Protein 3BRL (pdb70)

InterPro domains:
  IPR001372 Dynein light chain, type 1/2 [PF01221] (5-88)
  IPR001372 Dynein light chain, type 1/2 [PTHR11886] (5-88)
  IPR001372 Dynein light chain, type 1/2 [SM01375] (1-88)
  IPR019763 Dynein light chain, type 1/2, conserved site [PS01239] (55-69)
  IPR037177 Dynein light chain superfamily [G3DSA:3.30.740.10] (1-89)
  IPR037177 Dynein light chain superfamily [SSF54648] (2-89)

Secondary structure (DSSP, 8-state):
--PPEEEEEEEE-HHHHHHHHHHHHHHHHH--SHHHHHHHHHHHHHHHH-S-EEEEEESS-EEEEEEETTEEEEEEETTEEEEEEE--/-EEEEEEE--

B-factor: mean 37.24, std 15.01, range [12.43, 100.39]

GO terms:
  GO:0051959 dynein light intermediate chain binding (F, IDA)
  GO:0005198 structural molecule activity (F, IDA)
  GO:0005634 nucleus (C, IDA)
  GO:0005814 centriole (C, IDA)
  GO:0005829 cytosol (C, IDA)
  GO:0042803 protein homodimerization activity (F, IDA)
  GO:0005868 cytoplasmic dynein complex (C, IDA)
  GO:0030286 dynein complex (C, IDA)
  GO:0034454 microtubule anchoring at centrosome (P, IMP)
  GO:1904801 positive regulation of neuron remodeling (P, IMP)
  GO:0141006 transposable element silencing by piRNA-mediated heterochromatin formation (P, IMP)
  GO:0051017 actin filament bundle assembly (P, IMP)
  GO:0007283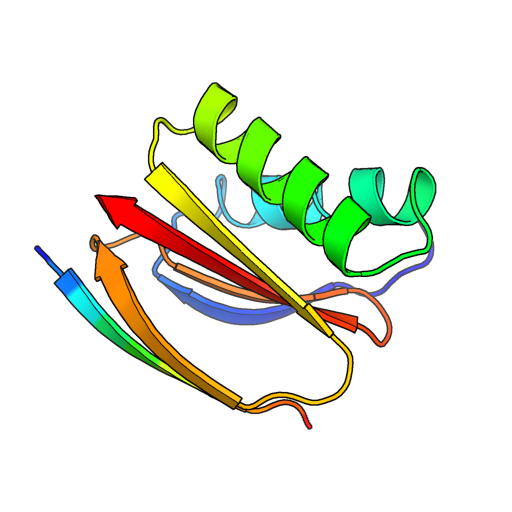 spermatogenesis (P, IMP)
  GO:0007290 spermatid nucleus elongation (P, IMP)
  GO:0007291 sperm individualization (P, IMP)
  GO:0000132 establishment of mitotic spindle orientation (P, IMP)
  GO:0007476 imaginal disc-derived wing morphogenesis (P, IMP)
  GO:0008407 chaeta morphogenesis (P, IMP)
  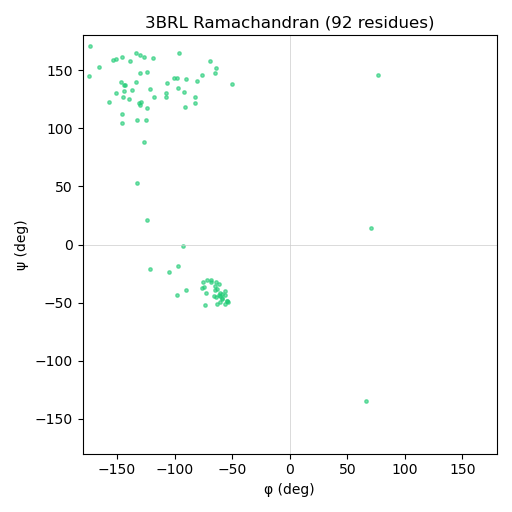GO:0045505 dynein intermediate chain binding (F, IPI)
  GO:0090571 RNA polymerase II transcription repressor complex (C, IPI)

Sequence (98 aa):
SDRKAVIKNADMSEEMMQQDAVDCCATQALEKYNIEKDIAAYIKKEFDKKYNPTWHCIVGRNFGSYVTHETRHFIYFYLGQVAILLFKEGATSAKATQTD

Organism: Drosophila melanogaster (NCBI:txid7227)

Solvent-accessible surface area: 5431 Å² total; per-residue (Å²): 124,124,62,152,47,50,71,98,54,36,31,5,30,136,131,20,20,102,42,0,18,65,5,0,23,85,0,31,116,138,69,138,101,72,156,50,4,12,36,46,0,58,121,37,0,30,152,122,54,98,82,41,0,64,16,75,12,6,142,128,34,44,26,165,26,61,0,44,66,122,45,0,0,10,0,23,4,31,137,10,0,0,0,0,19,21,61,76,121,71,42,51,39,67,8,116,8,140

Structure (mmCIF, N/CA/C/O backbone):
data_3BRL
#
_entry.id   3BRL
#
_cell.length_a   44.194
_cell.length_b   44.194
_cell.length_c   203.218
_cell.angle_alpha   90.000
_cell.angle_beta   90.000
_cell.angle_gamma   120.000
#
_symmetry.space_group_name_H-M   'P 61 2 2'
#
loop_
_entity.id
_entity.type
_entity.pdbx_description
1 polymer 'Dynein light chain 1, cytoplasmic'
2 polymer 'Protein swallow 10-resiude peptide'
3 water water
#
loop_
_atom_site.group_PDB
_atom_site.id
_atom_site.type_symbol
_atom_site.label_atom_id
_atom_site.label_alt_id
_atom_site.label_comp_id
_atom_site.label_asym_id
_atom_site.label_entity_id
_atom_site.label_seq_id
_atom_site.pdbx_PDB_ins_code
_atom_site.Cartn_x
_atom_site.Cartn_y
_atom_site.Cartn_z
_atom_site.occupancy
_atom_site.B_iso_or_equiv
_atom_site.auth_seq_id
_atom_site.auth_comp_id
_atom_site.auth_asym_id
_atom_site.auth_atom_id
_atom_site.pdbx_PDB_model_num
ATOM 1 N N . SER A 1 2 ? 7.903 -12.776 4.709 1.00 92.44 2 SER A N 1
ATOM 2 C CA . SER A 1 2 ? 7.121 -11.785 5.507 1.00 91.70 2 SER A CA 1
ATOM 3 C C . SER A 1 2 ? 5.653 -11.770 5.062 1.00 86.35 2 SER A C 1
ATOM 4 O O . SER A 1 2 ? 4.798 -12.357 5.720 1.00 85.21 2 SER A O 1
ATOM 7 N N . ASP A 1 3 ? 5.374 -11.109 3.941 1.00 78.73 3 ASP A N 1
ATOM 8 C CA . ASP A 1 3 ? 4.019 -11.041 3.389 1.00 74.05 3 ASP A CA 1
ATOM 9 C C . ASP A 1 3 ? 3.956 -11.601 1.969 1.00 66.99 3 ASP A C 1
ATOM 10 O O . ASP A 1 3 ? 2.884 -11.985 1.497 1.00 65.83 3 ASP A O 1
ATOM 15 N N . ARG A 1 4 ? 5.109 -11.642 1.301 1.00 55.51 4 ARG A N 1
ATOM 16 C CA . ARG A 1 4 ? 5.203 -11.993 -0.121 1.00 49.49 4 ARG A CA 1
ATOM 17 C C . ARG A 1 4 ? 5.166 -13.491 -0.422 1.00 45.72 4 ARG A C 1
ATOM 18 O O . ARG A 1 4 ? 5.793 -14.294 0.263 1.00 46.28 4 ARG A O 1
ATOM 26 N N . LYS A 1 5 ? 4.471 -13.846 -1.494 1.00 41.89 5 LYS A N 1
ATOM 27 C CA . LYS A 1 5 ? 4.289 -15.243 -1.863 1.00 37.97 5 LYS A CA 1
ATOM 28 C C . LYS A 1 5 ? 5.398 -15.689 -2.811 1.00 39.03 5 LYS A C 1
ATOM 29 O O . LYS A 1 5 ? 5.568 -15.131 -3.899 1.00 40.83 5 LYS A O 1
ATOM 35 N N . ALA A 1 6 ? 6.174 -16.676 -2.378 1.00 34.29 6 ALA A N 1
ATOM 36 C CA . ALA A 1 6 ? 7.185 -17.277 -3.242 1.00 31.83 6 ALA A CA 1
ATOM 37 C C . ALA A 1 6 ? 6.561 -18.326 -4.145 1.00 40.10 6 ALA A C 1
ATOM 38 O O . ALA A 1 6 ? 5.936 -19.293 -3.671 1.00 32.99 6 ALA A O 1
ATOM 40 N N . VAL A 1 7 ? 6.708 -18.121 -5.446 1.00 37.90 7 VAL A N 1
ATOM 41 C CA . VAL A 1 7 ? 6.267 -19.092 -6.439 1.00 35.83 7 VAL A CA 1
ATOM 42 C C . VAL A 1 7 ? 7.451 -19.430 -7.326 1.00 35.54 7 VAL A C 1
ATOM 43 O O . VAL A 1 7 ? 7.868 -18.621 -8.155 1.00 28.64 7 VAL A O 1
ATOM 47 N N . ILE A 1 8 ? 8.005 -20.629 -7.151 1.00 33.15 8 ILE A N 1
ATOM 48 C CA . ILE A 1 8 ? 9.167 -21.031 -7.949 1.00 36.03 8 ILE A CA 1
ATOM 49 C C . ILE A 1 8 ? 8.701 -21.546 -9.306 1.00 34.82 8 ILE A C 1
ATOM 50 O O . ILE A 1 8 ? 7.827 -22.391 -9.371 1.00 36.14 8 ILE A O 1
ATOM 55 N N . LYS A 1 9 ? 9.242 -20.997 -10.392 1.00 30.45 9 LYS A N 1
ATOM 56 C CA . LYS A 1 9 ? 8.752 -21.342 -11.729 1.00 30.93 9 LYS A CA 1
ATOM 57 C C . LYS A 1 9 ? 9.589 -22.404 -12.419 1.00 32.76 9 LYS A C 1
ATOM 58 O O . LYS A 1 9 ? 9.059 -23.320 -13.038 1.00 32.95 9 LYS A O 1
ATOM 64 N N . ASN A 1 10 ? 10.900 -22.265 -12.326 1.00 29.83 10 ASN A N 1
ATOM 65 C CA . ASN A 1 10 ? 11.811 -23.182 -12.970 1.00 32.66 10 ASN A CA 1
ATOM 66 C C . ASN A 1 10 ? 13.046 -23.184 -12.101 1.00 35.90 10 ASN A C 1
ATOM 67 O O . ASN A 1 10 ? 13.532 -22.141 -11.706 1.00 29.51 10 ASN A O 1
ATOM 72 N N . ALA A 1 11 ? 13.526 -24.360 -11.741 1.00 31.18 11 ALA A N 1
ATOM 73 C CA . ALA A 1 11 ? 14.699 -24.418 -10.892 1.00 29.69 11 ALA A CA 1
ATOM 74 C C . ALA A 1 11 ? 15.560 -25.586 -11.320 1.00 35.67 11 ALA A C 1
ATOM 75 O O . ALA A 1 11 ? 15.041 -26.640 -11.640 1.00 35.34 11 ALA A O 1
ATOM 77 N N . ASP A 1 12 ? 16.866 -25.372 -11.375 1.00 34.50 12 ASP A N 1
ATOM 78 C CA . ASP A 1 12 ? 17.822 -26.462 -11.437 1.00 34.76 12 ASP A CA 1
ATOM 79 C C . ASP A 1 12 ? 18.771 -26.184 -10.284 1.00 38.41 12 ASP A C 1
ATOM 80 O O . ASP A 1 12 ? 19.788 -25.497 -10.450 1.00 35.63 12 ASP A O 1
ATOM 85 N N . MET A 1 13 ? 18.416 -26.701 -9.109 1.00 35.00 13 MET A N 1
ATOM 86 C CA . MET A 1 13 ? 19.020 -26.252 -7.870 1.00 34.58 13 MET A CA 1
ATOM 87 C C . MET A 1 13 ? 18.543 -27.080 -6.684 1.00 35.85 13 MET A C 1
ATOM 88 O O . MET A 1 13 ? 17.387 -27.510 -6.640 1.00 39.51 13 MET A O 1
ATOM 93 N N . SER A 1 14 ? 19.427 -27.304 -5.714 1.00 41.24 14 SER A N 1
ATOM 94 C CA . SER A 1 14 ? 19.058 -28.097 -4.544 1.00 49.04 14 SER A CA 1
ATOM 95 C C . SER A 1 14 ? 17.969 -27.352 -3.791 1.00 47.81 14 SER A C 1
ATOM 96 O O . SER A 1 14 ? 17.902 -26.132 -3.862 1.00 42.18 14 SER A O 1
ATOM 99 N N . GLU A 1 15 ? 17.107 -28.072 -3.082 1.00 49.34 15 GLU A N 1
ATOM 100 C CA . GLU A 1 15 ? 15.984 -27.418 -2.409 1.00 52.70 15 GLU A CA 1
ATOM 101 C C . GLU A 1 15 ? 16.452 -26.531 -1.265 1.00 53.78 15 GLU A C 1
ATOM 102 O O . GLU A 1 15 ? 15.853 -25.477 -1.001 1.00 47.60 15 GLU A O 1
ATOM 108 N N . GLU A 1 16 ? 17.547 -26.938 -0.614 1.00 48.79 16 GLU A N 1
ATOM 109 C CA . GLU A 1 16 ? 18.220 -26.062 0.351 1.00 53.58 16 GLU A CA 1
ATOM 110 C C . GLU A 1 16 ? 18.578 -24.709 -0.278 1.00 52.05 16 GLU A C 1
ATOM 111 O O . GLU A 1 16 ? 18.313 -23.653 0.290 1.00 44.07 16 GLU A O 1
ATOM 117 N N . MET A 1 17 ? 19.187 -24.742 -1.457 1.00 46.67 17 MET A N 1
ATOM 118 C CA A MET A 1 17 ? 19.634 -23.516 -2.102 0.50 40.65 17 MET A CA 1
ATOM 119 C CA B MET A 1 17 ? 19.633 -23.517 -2.108 0.50 40.06 17 MET A CA 1
ATOM 120 C C . MET A 1 17 ? 18.459 -22.698 -2.638 1.00 41.00 17 MET A C 1
ATOM 121 O O . MET A 1 17 ? 18.487 -21.464 -2.614 1.00 38.08 17 MET A O 1
ATOM 130 N N . GLN A 1 18 ? 17.422 -23.381 -3.110 1.00 38.57 18 GLN A N 1
ATOM 131 C CA . GLN A 1 18 ? 16.221 -22.684 -3.537 1.00 42.47 18 GLN A CA 1
ATOM 132 C C . GLN A 1 18 ? 15.629 -21.907 -2.364 1.00 45.31 18 GLN A C 1
ATOM 133 O O . GLN A 1 18 ? 15.180 -20.779 -2.535 1.00 40.30 18 GLN A O 1
ATOM 139 N N . GLN A 1 19 ? 15.616 -22.515 -1.180 1.00 43.19 19 GLN A N 1
ATOM 140 C CA . GLN A 1 19 ? 15.110 -21.8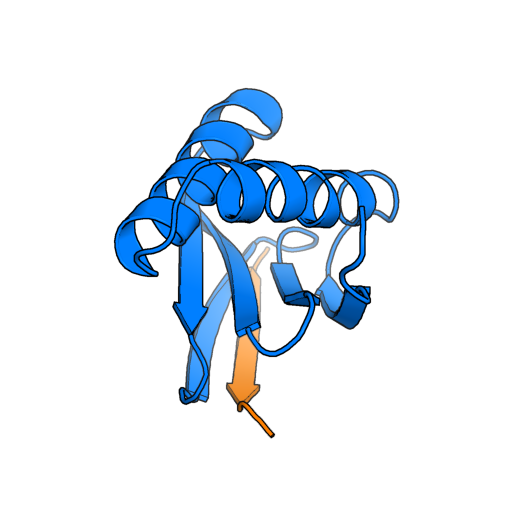24 0.004 1.00 44.08 19 GLN A CA 1
ATOM 141 C C . GLN A 1 19 ? 15.990 -20.627 0.340 1.00 38.25 19 GLN A C 1
ATOM 142 O O . GLN A 1 19 ? 15.487 -19.572 0.740 1.00 43.52 19 GLN A O 1
ATOM 148 N N . ASP A 1 20 ? 17.303 -20.784 0.181 1.00 40.84 20 ASP A N 1
ATOM 149 C CA . ASP A 1 20 ? 18.235 -19.666 0.380 1.00 38.83 20 ASP A CA 1
ATOM 150 C C . ASP A 1 20 ? 17.923 -18.508 -0.563 1.00 36.46 20 ASP A C 1
ATOM 151 O O . ASP A 1 20 ? 17.901 -17.355 -0.151 1.00 36.79 20 ASP A O 1
ATOM 156 N N . ALA A 1 21 ? 17.723 -18.830 -1.837 1.00 32.43 21 ALA A N 1
ATOM 157 C CA . ALA A 1 21 ? 17.374 -17.845 -2.856 1.00 27.23 21 ALA A CA 1
ATOM 158 C C . ALA A 1 21 ? 16.152 -17.027 -2.472 1.00 32.40 21 ALA A C 1
ATOM 159 O O . ALA A 1 21 ? 16.150 -15.789 -2.588 1.00 30.12 21 ALA A O 1
ATOM 161 N N . VAL A 1 22 ? 15.102 -17.723 -2.060 1.00 31.14 22 VAL A N 1
ATOM 162 C CA . VAL A 1 22 ? 13.876 -17.084 -1.611 1.00 30.99 22 VAL A CA 1
ATOM 163 C C . VAL A 1 22 ? 14.151 -16.214 -0.385 1.00 40.54 22 VAL A C 1
ATOM 164 O O . VAL A 1 22 ? 13.675 -15.083 -0.316 1.00 32.69 22 VAL A O 1
ATOM 168 N N . ASP A 1 23 ? 14.935 -16.733 0.561 1.00 39.38 23 ASP A N 1
ATOM 169 C CA . ASP A 1 23 ? 15.339 -15.973 1.756 1.00 41.86 23 ASP A CA 1
ATOM 170 C C . ASP A 1 23 ? 16.090 -14.701 1.425 1.00 34.14 23 ASP A C 1
ATOM 171 O O . ASP A 1 23 ? 15.832 -13.645 2.007 1.00 37.23 23 ASP A O 1
ATOM 176 N N . CYS A 1 24 ? 17.047 -14.821 0.516 1.00 37.02 24 CYS A N 1
ATOM 177 C CA A CYS A 1 24 ? 17.856 -13.696 0.071 0.70 37.09 24 CYS A CA 1
ATOM 178 C CA B CYS A 1 24 ? 17.850 -13.673 0.104 0.30 34.03 24 CYS A CA 1
ATOM 179 C C . CYS A 1 24 ? 16.983 -12.619 -0.573 1.00 34.88 24 CYS A C 1
ATOM 180 O O . CYS A 1 24 ? 17.092 -11.426 -0.259 1.00 34.89 24 CYS A O 1
ATOM 185 N N . ALA A 1 25 ? 16.122 -13.051 -1.493 1.00 29.12 25 ALA A N 1
ATOM 186 C CA . A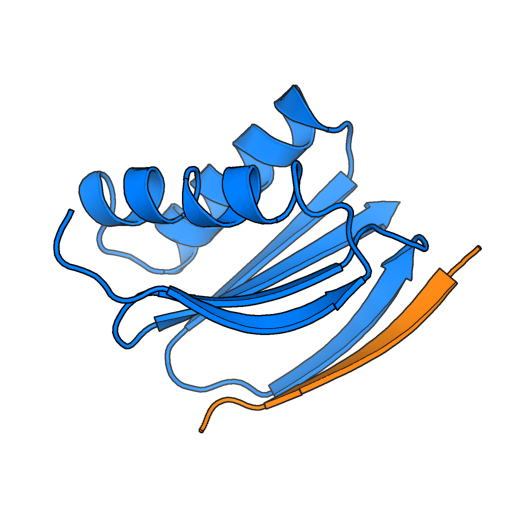LA A 1 25 ? 15.229 -12.121 -2.184 1.00 30.29 25 ALA A CA 1
ATOM 187 C C . ALA A 1 25 ? 14.234 -11.467 -1.227 1.00 32.69 25 ALA A C 1
ATOM 188 O O . ALA A 1 25 ? 13.826 -10.326 -1.434 1.00 30.35 25 ALA A O 1
ATOM 190 N N . THR A 1 26 ? 13.823 -12.189 -0.189 1.00 36.77 26 THR A N 1
ATOM 191 C CA . THR A 1 26 ? 12.957 -11.584 0.824 1.00 39.07 26 THR A CA 1
ATOM 192 C C . THR A 1 26 ? 13.704 -10.485 1.579 1.00 42.24 26 THR A C 1
ATOM 193 O O . THR A 1 26 ? 13.166 -9.398 1.805 1.00 41.26 26 THR A O 1
ATOM 197 N N . GLN A 1 27 ? 14.949 -10.764 1.955 1.00 36.66 27 GLN A N 1
ATOM 198 C CA . GLN A 1 27 ? 15.772 -9.765 2.629 1.00 39.28 27 GLN A CA 1
ATOM 199 C C . GLN A 1 27 ? 16.027 -8.581 1.717 1.00 34.84 27 GLN A C 1
ATOM 200 O O . GLN A 1 27 ? 16.048 -7.439 2.168 1.00 35.32 27 GLN A O 1
ATOM 206 N N . ALA A 1 28 ? 16.240 -8.855 0.433 1.00 34.00 28 ALA A N 1
ATOM 207 C CA . ALA A 1 28 ? 16.503 -7.796 -0.532 1.00 28.86 28 ALA A CA 1
ATOM 208 C C . ALA A 1 28 ? 15.293 -6.884 -0.666 1.00 30.17 28 ALA A C 1
ATOM 209 O O . ALA A 1 28 ? 15.429 -5.670 -0.662 1.00 32.62 28 ALA A O 1
ATOM 211 N N . LEU A 1 29 ? 14.110 -7.478 -0.770 1.00 27.95 29 LEU A N 1
ATOM 212 C CA . LEU A 1 29 ? 12.885 -6.708 -0.936 1.00 34.56 29 LEU A CA 1
ATOM 213 C C . LEU A 1 29 ? 12.539 -5.919 0.317 1.00 41.03 29 LEU A C 1
ATOM 214 O O . LEU A 1 29 ? 11.946 -4.839 0.230 1.00 42.40 29 LEU A O 1
ATOM 219 N N . GLU A 1 30 ? 12.912 -6.448 1.479 1.00 42.44 30 GLU A N 1
ATOM 220 C CA . GLU A 1 30 ? 12.708 -5.719 2.721 1.00 42.80 30 GLU A CA 1
ATOM 221 C C . GLU A 1 30 ? 13.669 -4.545 2.838 1.00 40.67 30 GLU A C 1
ATOM 222 O O . GLU A 1 30 ? 13.332 -3.532 3.444 1.00 39.86 30 GLU A O 1
ATOM 228 N N . LYS A 1 31 ? 14.854 -4.673 2.250 1.00 35.78 31 LYS A N 1
ATOM 229 C CA . LYS A 1 31 ? 15.860 -3.618 2.344 1.00 39.13 31 LYS A CA 1
ATOM 230 C C . LYS A 1 31 ? 15.777 -2.566 1.221 1.00 31.89 31 LYS A C 1
ATOM 231 O O . LYS A 1 31 ? 15.974 -1.365 1.469 1.00 29.46 31 LYS A O 1
ATOM 237 N N . TYR A 1 32 ? 15.492 -3.022 0.002 1.00 31.40 32 TYR A N 1
ATOM 238 C CA . TYR A 1 32 ? 15.586 -2.201 -1.200 1.00 32.18 32 TYR A CA 1
ATOM 239 C C . TYR A 1 32 ? 14.279 -2.160 -1.983 1.00 35.93 32 TYR A C 1
ATOM 240 O O . TYR A 1 32 ? 13.538 -3.152 -2.026 1.00 30.91 32 TYR A O 1
ATOM 249 N N . ASN A 1 33 ? 14.040 -1.022 -2.640 1.00 27.28 33 ASN A N 1
ATOM 250 C CA . ASN A 1 33 ? 12.893 -0.835 -3.524 1.00 32.42 33 ASN A CA 1
ATOM 251 C C . ASN A 1 33 ? 13.219 -0.859 -5.008 1.00 29.88 33 ASN A C 1
ATOM 252 O O . ASN A 1 33 ? 12.343 -1.109 -5.834 1.00 39.76 33 ASN A O 1
ATOM 257 N N . ILE A 1 34 ? 14.464 -0.566 -5.354 1.00 20.56 34 ILE A N 1
ATOM 258 C CA . ILE A 1 34 ? 14.857 -0.464 -6.756 1.00 17.99 34 ILE A CA 1
ATOM 259 C C . ILE A 1 34 ? 15.360 -1.817 -7.257 1.00 26.79 34 ILE A C 1
ATOM 260 O O . ILE A 1 34 ? 16.197 -2.448 -6.619 1.00 21.35 34 ILE A O 1
ATOM 265 N N . GLU A 1 35 ? 14.864 -2.247 -8.410 1.00 22.51 35 GLU A N 1
ATOM 266 C CA . GLU A 1 35 ? 15.171 -3.599 -8.908 1.00 24.19 35 GLU A CA 1
ATOM 267 C C . GLU A 1 35 ? 16.678 -3.881 -9.032 1.00 19.49 35 GLU A C 1
ATOM 268 O O . GLU A 1 35 ? 17.130 -4.933 -8.621 1.00 20.64 35 GLU A O 1
ATOM 274 N N . LYS A 1 36 ? 17.466 -2.941 -9.555 1.00 16.77 36 LYS A N 1
ATOM 275 C CA . LYS A 1 36 ? 18.917 -3.207 -9.651 1.00 18.99 36 LYS A CA 1
ATOM 276 C C . LYS A 1 36 ? 19.574 -3.423 -8.280 1.00 18.52 36 LYS A C 1
ATOM 277 O O . LYS A 1 36 ? 20.506 -4.210 -8.156 1.00 20.78 36 LYS A O 1
ATOM 283 N N . ASP A 1 37 ? 19.081 -2.729 -7.253 1.00 22.88 37 ASP A N 1
ATOM 284 C CA . ASP A 1 37 ? 19.628 -2.873 -5.906 1.00 24.49 37 ASP A CA 1
ATOM 285 C C . ASP A 1 37 ? 19.226 -4.200 -5.302 1.00 22.47 37 ASP A C 1
ATOM 286 O O . ASP A 1 37 ? 20.031 -4.879 -4.640 1.00 22.05 37 ASP A O 1
ATOM 291 N N . ILE A 1 38 ? 17.966 -4.563 -5.512 1.00 23.08 38 ILE A N 1
ATOM 292 C CA . ILE A 1 38 ? 17.485 -5.893 -5.122 1.00 16.92 38 ILE A CA 1
ATOM 293 C C . ILE A 1 38 ? 18.334 -6.999 -5.777 1.00 22.19 38 ILE A C 1
ATOM 294 O O . ILE A 1 38 ? 18.821 -7.895 -5.085 1.00 20.21 38 ILE A O 1
ATOM 299 N N . ALA A 1 39 ? 18.520 -6.921 -7.094 1.00 21.65 39 ALA A N 1
ATOM 300 C CA . ALA A 1 39 ? 19.344 -7.894 -7.831 1.00 18.16 39 ALA A CA 1
ATOM 301 C C . ALA A 1 39 ? 20.790 -7.942 -7.313 1.00 23.14 39 ALA A C 1
ATOM 302 O O . ALA A 1 39 ? 21.363 -9.011 -7.160 1.00 20.18 39 ALA A O 1
ATOM 304 N N . ALA A 1 40 ? 21.371 -6.782 -7.041 1.00 19.73 40 ALA A N 1
ATOM 305 C CA . ALA A 1 40 ? 22.738 -6.699 -6.504 1.00 15.68 40 ALA A CA 1
ATOM 306 C C . ALA A 1 40 ? 22.877 -7.396 -5.156 1.00 21.06 40 ALA A C 1
ATOM 307 O O . ALA A 1 40 ? 23.862 -8.098 -4.902 1.00 25.64 40 ALA A O 1
ATOM 309 N N . TYR A 1 41 ? 21.909 -7.179 -4.270 1.00 19.59 41 TYR A N 1
ATOM 310 C CA . TYR A 1 41 ? 21.953 -7.766 -2.937 1.00 23.37 41 TYR A CA 1
ATOM 311 C C . TYR A 1 41 ? 21.973 -9.289 -3.087 1.00 22.88 41 TYR A C 1
ATOM 312 O O . TYR A 1 41 ? 22.810 -10.000 -2.489 1.00 26.39 41 TYR A O 1
ATOM 321 N N . ILE A 1 42 ? 21.039 -9.779 -3.894 1.00 23.19 42 ILE A N 1
ATOM 322 C CA . ILE A 1 42 ? 20.880 -11.212 -4.093 1.00 22.33 42 ILE A CA 1
ATOM 323 C C . ILE A 1 42 ? 22.148 -11.774 -4.728 1.00 26.13 42 ILE A C 1
ATOM 324 O O . ILE A 1 42 ? 22.708 -12.748 -4.229 1.00 30.15 42 ILE A O 1
ATOM 329 N N . LYS A 1 43 ? 22.603 -11.159 -5.820 1.00 22.21 43 LYS A N 1
ATOM 330 C CA . LYS A 1 43 ? 23.823 -11.620 -6.487 1.00 22.46 43 LYS A CA 1
ATOM 331 C C . LYS A 1 43 ? 25.017 -11.684 -5.529 1.00 25.67 43 LYS A C 1
ATOM 332 O O . LYS A 1 43 ? 25.748 -12.675 -5.495 1.00 29.82 43 LYS A O 1
ATOM 338 N N . LYS A 1 44 ? 25.233 -10.618 -4.773 1.00 26.85 44 LYS A N 1
ATOM 339 C CA . LYS A 1 44 ? 26.407 -10.539 -3.911 1.00 27.39 44 LYS A CA 1
ATOM 340 C C . LYS A 1 44 ? 26.388 -11.588 -2.813 1.00 31.63 44 LYS A C 1
ATOM 341 O O . LYS A 1 44 ? 27.428 -12.112 -2.447 1.00 33.94 44 LYS A O 1
ATOM 347 N N . GLU A 1 45 ? 25.202 -11.884 -2.289 1.00 34.96 45 GLU A N 1
ATOM 348 C CA . GLU A 1 45 ? 25.073 -12.818 -1.173 1.00 36.23 45 GLU A CA 1
ATOM 349 C C . GLU A 1 45 ? 25.241 -14.262 -1.649 1.00 32.35 45 GLU A C 1
ATOM 350 O O . GLU A 1 45 ? 25.760 -15.109 -0.917 1.00 36.99 45 GLU A O 1
ATOM 356 N N . PHE A 1 46 ? 24.814 -14.541 -2.879 1.00 30.74 46 PHE A N 1
ATOM 357 C CA . PHE A 1 46 ? 25.042 -15.872 -3.461 1.00 29.42 46 PHE A CA 1
ATOM 358 C C . PHE A 1 46 ? 26.495 -16.068 -3.884 1.00 29.13 46 PHE A C 1
ATOM 359 O O . PHE A 1 46 ? 27.051 -17.155 -3.730 1.00 30.96 46 PHE A O 1
ATOM 367 N N . ASP A 1 47 ? 27.122 -15.007 -4.391 1.00 29.64 47 ASP A N 1
ATOM 368 C CA . ASP A 1 47 ? 28.558 -15.043 -4.635 1.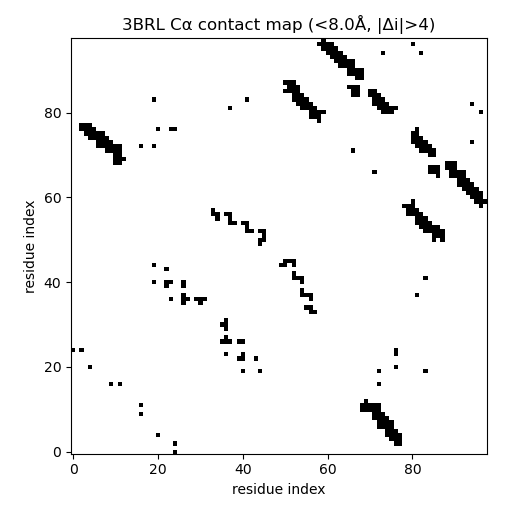00 30.75 47 ASP A CA 1
ATOM 369 C C . ASP A 1 47 ? 29.323 -15.397 -3.348 1.00 40.20 47 ASP A C 1
ATOM 370 O O . ASP A 1 47 ? 30.298 -16.150 -3.390 1.00 45.39 47 ASP A O 1
ATOM 375 N N . LYS A 1 48 ? 28.877 -14.851 -2.214 1.00 40.32 48 LYS A N 1
ATOM 376 C CA . LYS A 1 48 ? 29.511 -15.119 -0.922 1.00 45.03 48 LYS A CA 1
ATOM 377 C C . LYS A 1 48 ? 29.183 -16.515 -0.420 1.00 42.24 48 LYS A C 1
ATOM 378 O O . LYS A 1 48 ? 30.080 -17.273 -0.058 1.00 47.33 48 LYS A O 1
ATOM 384 N N . LYS A 1 49 ? 27.889 -16.833 -0.384 1.00 42.75 49 LYS A N 1
ATOM 385 C CA . LYS A 1 49 ? 27.404 -18.070 0.233 1.00 46.96 49 LYS A CA 1
ATOM 386 C C . LYS A 1 49 ? 27.639 -19.295 -0.633 1.00 50.43 49 LYS A C 1
ATOM 3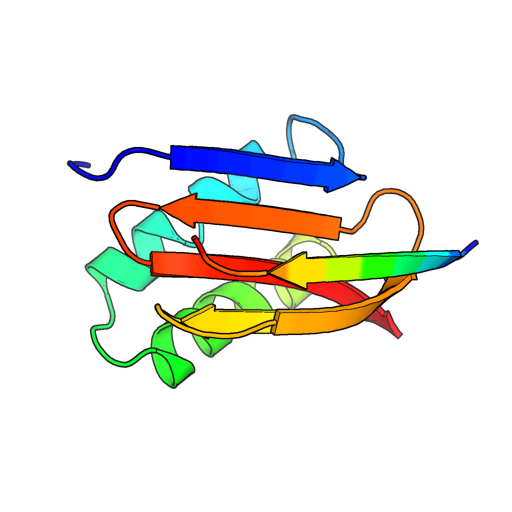87 O O . LYS A 1 49 ? 27.951 -20.376 -0.128 1.00 48.73 49 LYS A O 1
ATOM 393 N N . TYR A 1 50 ? 27.492 -19.126 -1.940 1.00 44.57 50 TYR A N 1
ATOM 394 C CA . TYR A 1 50 ? 27.514 -20.262 -2.844 1.00 45.83 50 TYR A CA 1
ATOM 395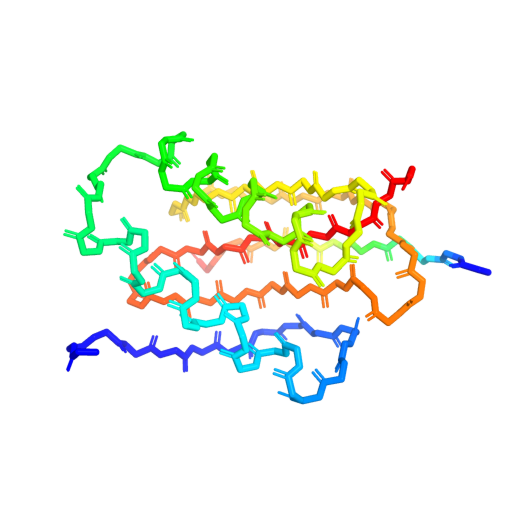 C C . TYR A 1 50 ? 28.558 -20.142 -3.945 1.00 43.90 50 TYR A C 1
ATOM 396 O O . TYR A 1 50 ? 28.441 -20.808 -4.969 1.00 44.35 50 TYR A O 1
ATOM 405 N N . ASN A 1 51 ? 29.573 -19.302 -3.727 1.00 36.94 51 ASN A N 1
ATOM 406 C CA . ASN A 1 51 ? 30.694 -19.167 -4.665 1.00 39.69 51 ASN A CA 1
ATOM 407 C C . ASN A 1 51 ? 30.333 -18.354 -5.908 1.00 43.13 51 ASN A C 1
ATOM 408 O O . ASN A 1 51 ? 29.202 -18.432 -6.390 1.00 39.28 51 ASN A O 1
ATOM 413 N N . PRO A 1 52 ? 31.297 -17.587 -6.452 1.00 45.58 52 PRO A N 1
ATOM 414 C CA . PRO A 1 52 ? 31.074 -16.839 -7.697 1.00 42.67 52 PRO A CA 1
ATOM 415 C C . PRO A 1 52 ? 30.968 -17.830 -8.843 1.00 42.36 52 PRO A C 1
ATOM 416 O O . PRO A 1 52 ? 31.478 -18.944 -8.712 1.00 43.61 52 PRO A O 1
ATOM 420 N N . THR A 1 53 ? 30.336 -17.467 -9.958 1.00 43.20 53 THR A N 1
ATOM 421 C CA . THR A 1 53 ? 29.859 -16.122 -10.257 1.00 36.69 53 THR A CA 1
ATOM 422 C C . THR A 1 53 ? 28.363 -16.148 -10.567 1.00 26.74 53 THR A C 1
ATOM 423 O O . THR A 1 53 ? 27.942 -16.777 -11.534 1.00 30.25 53 THR A O 1
ATOM 427 N N . TRP A 1 54 ? 27.567 -15.464 -9.749 1.00 28.18 54 TRP A N 1
ATOM 428 C CA . TRP A 1 54 ? 26.118 -15.424 -9.951 1.00 24.99 54 TRP A CA 1
ATOM 429 C C . TRP A 1 54 ? 25.690 -14.179 -10.707 1.00 28.67 54 TRP A C 1
ATOM 430 O O . TRP A 1 54 ? 26.449 -13.236 -10.831 1.00 20.11 54 TRP A O 1
ATOM 441 N N . HIS A 1 55 ? 24.467 -14.199 -11.216 1.00 23.11 55 HIS A N 1
ATOM 442 C CA . HIS A 1 55 ? 23.925 -13.128 -12.021 1.00 25.62 55 HIS A CA 1
ATOM 443 C C . HIS A 1 55 ? 22.481 -13.087 -11.604 1.00 22.50 55 HIS A C 1
ATOM 444 O O . HIS A 1 55 ? 21.846 -14.136 -11.452 1.00 19.53 55 HIS A O 1
ATOM 451 N N . CYS A 1 56 ? 21.949 -11.890 -11.418 1.00 20.09 56 CYS A N 1
ATOM 452 C CA . CYS A 1 56 ? 20.589 -11.761 -10.943 1.00 17.55 56 CYS A CA 1
ATOM 453 C C . CYS A 1 56 ? 19.851 -10.681 -11.703 1.00 19.50 56 CYS A C 1
ATOM 454 O O . CYS A 1 56 ? 20.360 -9.569 -11.886 1.00 15.64 56 CYS A O 1
ATOM 457 N N . ILE A 1 57 ? 18.647 -11.030 -12.134 1.00 15.55 57 ILE A N 1
ATOM 458 C CA . ILE A 1 57 ? 17.739 -10.105 -12.793 1.00 16.08 57 ILE A CA 1
ATOM 459 C C . ILE A 1 57 ? 16.459 -10.071 -11.961 1.00 16.55 57 ILE A C 1
ATOM 460 O O . ILE A 1 57 ? 15.951 -11.123 -11.545 1.00 18.06 57 ILE A O 1
ATOM 465 N N . VAL A 1 58 ? 15.955 -8.864 -11.707 1.00 17.48 58 VAL A N 1
ATOM 466 C CA . VAL A 1 58 ? 14.767 -8.662 -10.900 1.00 18.46 58 VAL A CA 1
ATOM 467 C C . VAL A 1 58 ? 13.826 -7.724 -11.679 1.00 17.67 58 VAL A C 1
ATOM 468 O O . VAL A 1 58 ? 14.208 -6.610 -12.043 1.00 17.72 58 VAL A O 1
ATOM 472 N N . GLY A 1 59 ? 12.609 -8.163 -11.957 1.00 18.97 59 GLY A N 1
ATOM 473 C CA . GLY A 1 59 ? 11.700 -7.287 -12.694 1.00 14.82 59 GLY A CA 1
ATOM 474 C C . GLY A 1 59 ? 10.294 -7.792 -12.839 1.00 26.58 59 GLY A C 1
ATOM 475 O O . GLY A 1 59 ? 10.000 -8.931 -12.519 1.00 21.18 59 GLY A O 1
ATOM 476 N N . ARG A 1 60 ? 9.425 -6.925 -13.333 1.00 18.00 60 ARG A N 1
ATOM 477 C CA . ARG A 1 60 ? 8.052 -7.296 -13.608 1.00 23.01 60 ARG A CA 1
ATOM 478 C C . ARG A 1 60 ? 7.841 -7.668 -15.069 1.00 22.74 60 ARG A C 1
ATOM 479 O O . ARG A 1 60 ? 6.859 -8.322 -15.413 1.00 22.93 60 ARG A O 1
ATOM 487 N N . ASN A 1 61 ? 8.759 -7.262 -15.941 1.00 16.81 61 ASN A N 1
ATOM 488 C CA . ASN A 1 61 ? 8.594 -7.610 -17.332 1.00 16.50 61 ASN A CA 1
ATOM 489 C C . ASN A 1 61 ? 9.922 -7.853 -18.014 1.00 23.24 61 ASN A C 1
ATOM 490 O O . ASN A 1 61 ? 10.649 -6.917 -18.351 1.00 18.52 61 ASN A O 1
ATOM 495 N N . PHE A 1 62 ? 10.222 -9.123 -18.236 1.00 16.45 62 PHE A N 1
ATOM 496 C CA . PHE A 1 62 ? 11.403 -9.490 -18.989 1.00 17.42 62 PHE A CA 1
ATOM 497 C C . PHE A 1 62 ? 11.331 -10.947 -19.403 1.00 18.45 62 PHE A C 1
ATOM 498 O O . PHE A 1 62 ? 10.687 -11.758 -18.745 1.00 17.85 62 PHE A O 1
ATOM 506 N N . GLY A 1 63 ? 11.993 -11.249 -20.505 1.00 14.84 63 GLY A N 1
ATOM 507 C CA . GLY A 1 63 ? 12.274 -12.622 -20.892 1.00 16.53 63 GLY A CA 1
ATOM 508 C C . GLY A 1 63 ? 13.791 -12.753 -20.927 1.00 24.69 63 GLY A C 1
ATOM 509 O O . GLY A 1 63 ? 14.511 -11.755 -21.014 1.00 17.99 63 GLY A O 1
ATOM 510 N N . SER A 1 64 ? 14.295 -13.974 -20.863 1.00 14.30 64 SER A N 1
ATOM 511 C CA . SER A 1 64 ? 15.747 -14.137 -20.832 1.00 15.18 64 SER A CA 1
ATOM 512 C C . SER A 1 64 ? 16.108 -15.403 -21.569 1.00 19.13 64 SER A C 1
ATOM 513 O O . SER A 1 64 ? 15.254 -16.273 -21.814 1.00 18.99 64 SER A O 1
ATOM 516 N N . TYR A 1 65 ? 17.370 -15.481 -21.954 1.00 19.96 65 TYR A N 1
ATOM 517 C CA . TYR A 1 65 ? 17.941 -16.720 -22.422 1.00 18.71 65 TYR A CA 1
ATOM 518 C C . TYR A 1 65 ? 19.383 -16.725 -21.973 1.00 26.22 65 TYR A C 1
ATOM 519 O O . TYR A 1 65 ? 20.188 -15.896 -22.400 1.00 21.53 65 TYR A O 1
ATOM 528 N N . VAL A 1 66 ? 19.685 -17.626 -21.049 1.00 23.11 66 VAL A N 1
ATOM 529 C CA . VAL A 1 66 ? 20.972 -17.629 -20.391 1.00 26.06 66 VAL A CA 1
ATOM 530 C C . VAL A 1 66 ? 21.512 -19.048 -20.362 1.00 21.28 66 VAL A C 1
ATOM 531 O O . VAL A 1 66 ? 20.784 -20.030 -20.591 1.00 23.10 66 VAL A O 1
ATOM 535 N N . THR A 1 67 ? 22.797 -19.145 -20.079 1.00 33.12 67 THR A N 1
ATOM 536 C CA . THR A 1 67 ? 23.453 -20.413 -19.914 1.00 24.28 67 THR A CA 1
ATOM 537 C C . THR A 1 67 ? 23.975 -20.474 -18.479 1.00 28.57 67 THR A C 1
ATOM 538 O O . THR A 1 67 ? 24.667 -19.562 -18.009 1.00 27.24 67 THR A O 1
ATOM 542 N N . HIS A 1 68 ? 23.617 -21.539 -17.771 1.00 28.86 68 HIS A N 1
ATOM 543 C CA . HIS A 1 68 ? 23.985 -21.673 -16.369 1.00 29.20 68 HIS A CA 1
ATOM 544 C C . HIS A 1 68 ? 24.695 -22.997 -16.108 1.00 27.10 68 HIS A C 1
ATOM 545 O O . HIS A 1 68 ? 24.585 -23.943 -16.891 1.00 32.95 68 HIS A O 1
ATOM 552 N N . GLU A 1 69 ? 25.408 -23.067 -14.990 1.00 33.41 69 GLU A N 1
ATOM 553 C CA . GLU A 1 69 ? 26.017 -24.319 -14.566 1.00 42.45 69 GLU A CA 1
ATOM 554 C C . GLU A 1 69 ? 24.943 -25.222 -13.987 1.00 37.18 69 GLU A C 1
ATOM 555 O O . GLU A 1 69 ? 23.986 -24.752 -13.372 1.00 40.55 69 GLU A O 1
ATOM 561 N N . THR A 1 70 ? 25.099 -26.521 -14.193 1.00 39.06 70 THR A N 1
ATOM 562 C CA . THR A 1 70 ? 24.148 -27.488 -13.680 1.00 37.85 70 THR A CA 1
ATOM 563 C C . THR A 1 70 ? 23.875 -27.262 -12.201 1.00 34.61 70 THR A C 1
ATOM 564 O O . THR A 1 70 ? 24.796 -26.993 -11.423 1.00 46.39 70 THR A O 1
ATOM 568 N N . ARG A 1 71 ? 22.603 -27.367 -11.823 1.00 37.36 71 ARG A N 1
ATOM 569 C CA . ARG A 1 71 ? 22.191 -27.264 -10.418 1.00 41.07 71 ARG A CA 1
ATOM 570 C C . ARG A 1 71 ? 22.321 -25.853 -9.842 1.00 41.00 71 ARG A C 1
ATOM 571 O O . ARG A 1 71 ? 22.257 -25.671 -8.621 1.00 35.36 71 ARG A O 1
ATOM 579 N N . HIS A 1 72 ? 22.502 -24.860 -10.716 1.00 37.00 72 HIS A N 1
ATOM 580 C CA . HIS A 1 72 ? 22.708 -23.474 -10.279 1.00 35.22 72 HIS A CA 1
ATOM 581 C C . HIS A 1 72 ? 21.841 -22.486 -11.047 1.00 33.88 72 HIS A C 1
ATOM 582 O O . HIS A 1 72 ? 22.328 -21.493 -11.580 1.00 29.28 72 HIS A O 1
ATOM 589 N N . PHE A 1 73 ? 20.545 -22.763 -11.070 1.00 30.13 73 PHE A N 1
ATOM 590 C CA . PHE A 1 73 ? 19.588 -21.933 -11.761 1.00 31.79 73 PHE A CA 1
ATOM 591 C C . PHE A 1 73 ? 18.280 -21.887 -10.991 1.00 33.35 73 PHE A C 1
ATOM 592 O O . PHE A 1 73 ? 17.767 -22.911 -10.581 1.00 31.55 73 PHE A O 1
ATOM 600 N N . ILE A 1 74 ? 17.736 -20.694 -10.785 1.00 26.14 74 ILE A N 1
ATOM 601 C CA . ILE A 1 74 ? 16.382 -20.597 -10.267 1.00 22.16 74 ILE A CA 1
ATOM 602 C C . ILE A 1 74 ? 15.708 -19.365 -10.848 1.00 28.37 74 ILE A C 1
ATOM 603 O O . ILE A 1 74 ? 16.334 -18.327 -11.017 1.00 23.44 74 ILE A O 1
ATOM 608 N N . TYR A 1 75 ? 14.440 -19.525 -11.196 1.00 27.21 75 TYR A N 1
ATOM 609 C CA . TYR A 1 75 ? 13.625 -18.450 -11.702 1.00 27.38 75 TYR A CA 1
ATOM 610 C C . TYR A 1 75 ? 12.359 -18.492 -10.878 1.00 31.53 75 TYR A C 1
ATOM 611 O O . TYR A 1 75 ? 11.652 -19.499 -10.856 1.00 26.21 75 TYR A O 1
ATOM 620 N N . PHE A 1 76 ? 12.071 -17.411 -10.179 1.00 24.73 76 PHE A N 1
ATOM 621 C CA . PHE A 1 76 ? 10.936 -17.449 -9.280 1.00 26.35 76 PHE A CA 1
ATOM 622 C C . PHE A 1 76 ? 10.308 -16.085 -9.099 1.00 28.60 76 PHE A C 1
ATOM 623 O O . PHE A 1 76 ? 10.921 -15.054 -9.390 1.00 23.57 76 PHE A O 1
ATOM 631 N N . TYR A 1 77 ? 9.059 -16.100 -8.658 1.00 26.72 77 TYR A N 1
ATOM 632 C CA . TYR A 1 77 ? 8.385 -14.898 -8.241 1.00 23.58 77 TYR A CA 1
ATOM 633 C C . TYR A 1 77 ? 8.447 -14.758 -6.745 1.00 31.92 77 TYR A C 1
ATOM 634 O O . TYR A 1 77 ? 8.393 -15.748 -6.012 1.00 28.70 77 TYR A O 1
ATOM 643 N N . LEU A 1 78 ? 8.583 -13.519 -6.282 1.00 22.85 78 LEU A N 1
ATOM 644 C CA . LEU A 1 78 ? 8.388 -13.253 -4.883 1.00 27.43 78 LEU A CA 1
ATOM 645 C C . LEU A 1 78 ? 7.489 -12.044 -4.858 1.00 34.95 78 LEU A C 1
ATOM 646 O O . LEU A 1 78 ? 7.922 -10.956 -5.201 1.00 33.05 78 LEU A O 1
ATOM 651 N N . GLY A 1 79 ? 6.224 -12.244 -4.498 1.00 34.67 79 GLY A N 1
ATOM 652 C CA . GLY A 1 79 ? 5.229 -11.197 -4.692 1.00 41.58 79 GLY A CA 1
ATOM 653 C C . GLY A 1 79 ? 5.045 -10.983 -6.184 1.00 43.56 79 GLY A C 1
ATOM 654 O O . GLY A 1 79 ? 4.963 -11.944 -6.946 1.00 38.36 79 GLY A O 1
ATOM 655 N N . GLN A 1 80 ? 5.017 -9.725 -6.616 1.00 47.02 80 GLN A N 1
ATOM 656 C CA . GLN A 1 80 ? 4.758 -9.426 -8.025 1.00 48.67 80 GLN A CA 1
ATOM 657 C C . GLN A 1 80 ? 6.038 -9.305 -8.854 1.00 39.12 80 GLN A C 1
ATOM 658 O O . GLN A 1 80 ? 5.985 -9.107 -10.068 1.00 37.37 80 GLN A O 1
ATOM 664 N N . VAL A 1 81 ? 7.186 -9.451 -8.199 1.00 25.37 81 VAL A N 1
ATOM 665 C CA . VAL A 1 81 ? 8.458 -9.373 -8.897 1.00 28.78 81 VAL A CA 1
ATOM 666 C C . VAL A 1 81 ? 9.007 -10.751 -9.259 1.00 18.62 81 VAL A C 1
ATOM 667 O O . VAL A 1 81 ? 9.019 -11.669 -8.434 1.00 27.03 81 VAL A O 1
ATOM 671 N N . ALA A 1 82 ? 9.475 -10.875 -10.495 1.00 19.24 82 ALA A N 1
ATOM 672 C CA . ALA A 1 82 ? 10.210 -12.059 -10.916 1.00 22.29 82 ALA A CA 1
ATOM 673 C C . ALA A 1 82 ? 11.713 -11.905 -10.688 1.00 26.47 82 ALA A C 1
ATOM 674 O O . ALA A 1 82 ? 12.290 -10.820 -10.836 1.00 20.00 82 ALA A O 1
ATOM 676 N N . ILE A 1 83 ? 12.330 -13.005 -10.289 1.00 18.16 83 ILE A N 1
ATOM 677 C CA . ILE A 1 83 ? 13.743 -13.054 -9.996 1.00 19.23 83 ILE A CA 1
ATOM 678 C C . ILE A 1 83 ? 14.375 -14.212 -10.750 1.00 20.24 83 ILE A C 1
ATOM 679 O O . ILE A 1 83 ? 13.954 -15.372 -10.624 1.00 18.35 83 ILE A O 1
ATOM 684 N N . LEU A 1 84 ? 15.368 -13.887 -11.561 1.00 16.96 84 LEU A N 1
ATOM 685 C CA . LEU A 1 84 ? 16.189 -14.882 -12.229 1.00 21.44 84 LEU A CA 1
ATOM 686 C C . LEU A 1 84 ? 17.538 -14.862 -11.539 1.00 24.59 84 LEU A C 1
ATOM 687 O O . LEU A 1 84 ? 18.133 -13.819 -11.400 1.00 19.00 84 LEU A O 1
ATOM 692 N N . LEU A 1 85 ? 18.020 -16.011 -11.085 1.00 18.86 85 LEU A N 1
ATOM 693 C CA . LEU A 1 85 ? 19.291 -16.026 -10.400 1.00 19.51 85 LEU A CA 1
ATOM 694 C C . LEU A 1 85 ? 20.033 -17.248 -10.872 1.00 28.07 85 LEU A C 1
ATOM 695 O O . LEU A 1 85 ? 19.506 -18.331 -10.791 1.00 22.05 85 LEU A O 1
ATOM 700 N N . PHE A 1 86 ? 21.246 -17.086 -11.380 1.00 19.52 86 PHE A N 1
ATOM 701 C CA . PHE A 1 86 ? 21.942 -18.244 -11.926 1.00 25.81 86 PHE A CA 1
ATOM 702 C C . PHE A 1 86 ? 23.448 -18.072 -11.863 1.00 30.05 86 PHE A C 1
ATOM 703 O O . PHE A 1 86 ? 23.949 -16.957 -11.757 1.00 24.29 86 PHE A O 1
ATOM 711 N N . LYS A 1 87 ? 24.162 -19.195 -11.907 1.00 27.15 87 LYS A N 1
ATOM 712 C CA . LYS A 1 87 ? 25.609 -19.185 -11.832 1.00 27.60 87 LYS A CA 1
ATOM 713 C C . LYS A 1 87 ? 26.186 -19.512 -13.205 1.00 24.43 87 LYS A C 1
ATOM 714 O O . LYS A 1 87 ? 25.781 -20.479 -13.848 1.00 33.99 87 LYS A O 1
ATOM 720 N N . GLU A 1 88 ? 27.126 -18.681 -13.647 1.00 35.08 88 GLU A N 1
ATOM 721 C CA . GLU A 1 88 ? 27.892 -18.947 -14.849 1.00 38.29 88 GLU A CA 1
ATOM 722 C C . GLU A 1 88 ? 29.197 -18.174 -14.778 1.00 47.26 88 GLU A C 1
ATOM 723 O O . GLU A 1 88 ? 29.201 -16.945 -14.649 1.00 34.55 88 GLU A O 1
ATOM 729 N N . GLY A 1 89 ? 30.304 -18.906 -14.866 1.00 44.62 89 GLY A N 1
ATOM 730 C CA . GLY A 1 89 ? 31.622 -18.338 -14.601 1.00 51.89 89 GLY A CA 1
ATOM 731 C C . GLY A 1 89 ? 32.016 -18.607 -13.158 1.00 58.35 89 GLY A C 1
ATOM 732 O O . GLY A 1 89 ? 31.194 -19.061 -12.347 1.00 47.70 89 GLY A O 1
ATOM 734 N N . ALA B 2 1 ? 28.055 -29.831 -18.353 1.00 66.62 287 ALA C N 1
ATOM 735 C CA . ALA B 2 1 ? 28.320 -28.978 -17.157 1.00 65.94 287 ALA C CA 1
ATOM 736 C C . ALA B 2 1 ? 27.370 -27.790 -17.111 1.00 57.68 287 ALA C C 1
ATOM 737 O O . ALA B 2 1 ? 27.154 -27.206 -16.049 1.00 48.56 287 ALA C O 1
ATOM 739 N N . THR B 2 2 ? 26.812 -27.442 -18.270 1.00 53.04 288 THR C N 1
ATOM 740 C CA . THR B 2 2 ? 25.899 -26.302 -18.391 1.00 53.39 288 THR C CA 1
ATOM 741 C C . THR B 2 2 ? 24.601 -26.663 -19.123 1.00 50.06 288 THR C C 1
ATOM 742 O O . THR B 2 2 ? 24.509 -27.699 -19.790 1.00 45.56 288 THR C O 1
ATOM 746 N N . SER B 2 3 ? 23.595 -25.807 -18.967 1.00 48.14 289 SER C N 1
ATOM 747 C CA . SER B 2 3 ? 22.366 -25.872 -19.753 1.00 49.48 289 SER C CA 1
ATOM 748 C C . SER B 2 3 ? 21.972 -24.448 -20.126 1.00 43.46 289 SER C C 1
ATOM 749 O O . SER B 2 3 ? 22.394 -23.499 -19.476 1.00 39.33 289 SER C O 1
ATOM 752 N N . ALA B 2 4 ? 21.180 -24.299 -21.181 1.00 40.05 290 ALA C N 1
ATOM 753 C CA . ALA B 2 4 ? 20.608 -22.997 -21.521 1.00 38.67 290 ALA C CA 1
ATOM 754 C C . ALA B 2 4 ? 19.166 -22.988 -21.029 1.00 36.78 290 ALA C C 1
ATOM 755 O O . ALA B 2 4 ? 18.484 -24.015 -21.089 1.00 33.44 290 ALA C O 1
ATOM 757 N N . LYS B 2 5 ? 18.712 -21.841 -20.536 1.00 36.26 291 LYS C N 1
ATOM 758 C CA . LYS B 2 5 ? 17.356 -21.696 -20.017 1.00 35.77 291 LYS C CA 1
ATOM 759 C C . LYS B 2 5 ? 16.713 -20.445 -20.559 1.00 36.47 291 LYS C C 1
ATOM 760 O O . LYS B 2 5 ? 17.367 -19.401 -20.644 1.00 29.17 291 LYS C O 1
ATOM 766 N N . ALA B 2 6 ? 15.428 -20.551 -20.895 1.00 27.97 292 ALA C N 1
ATOM 767 C CA . ALA B 2 6 ? 14.600 -19.389 -21.243 1.00 28.22 292 ALA C CA 1
ATOM 768 C C . ALA B 2 6 ? 13.630 -19.091 -20.106 1.00 34.03 292 ALA C C 1
ATOM 769 O O . ALA B 2 6 ? 13.088 -20.013 -19.492 1.00 33.68 292 ALA C O 1
ATOM 771 N N . THR B 2 7 ? 13.441 -17.810 -19.802 1.00 29.57 293 THR C N 1
ATOM 772 C CA . THR B 2 7 ? 12.438 -17.385 -18.814 1.00 31.77 293 THR C CA 1
ATOM 773 C C . THR B 2 7 ? 11.568 -16.281 -19.403 1.00 30.83 293 THR C C 1
ATOM 774 O O . THR B 2 7 ? 12.028 -15.488 -20.222 1.00 17.70 293 THR C O 1
ATOM 778 N N . GLN B 2 8 ? 10.299 -16.242 -19.009 1.00 26.37 294 GLN C N 1
ATOM 779 C CA . GLN B 2 8 ? 9.422 -15.166 -19.446 1.00 24.67 294 GLN C CA 1
ATOM 780 C C . GLN B 2 8 ? 8.451 -14.801 -18.333 1.00 33.67 294 GLN C C 1
ATOM 781 O O . GLN B 2 8 ? 7.773 -15.675 -17.789 1.00 26.68 294 GLN C O 1
ATOM 787 N N . THR B 2 9 ? 8.390 -13.514 -17.988 1.00 21.99 295 THR C N 1
ATOM 788 C CA . THR B 2 9 ? 7.428 -13.033 -16.987 1.00 24.04 295 THR C CA 1
ATOM 789 C C . THR B 2 9 ? 5.980 -13.201 -17.477 1.00 30.73 295 THR C C 1
ATOM 790 O O . THR B 2 9 ? 5.705 -13.087 -18.672 1.00 29.24 295 THR C 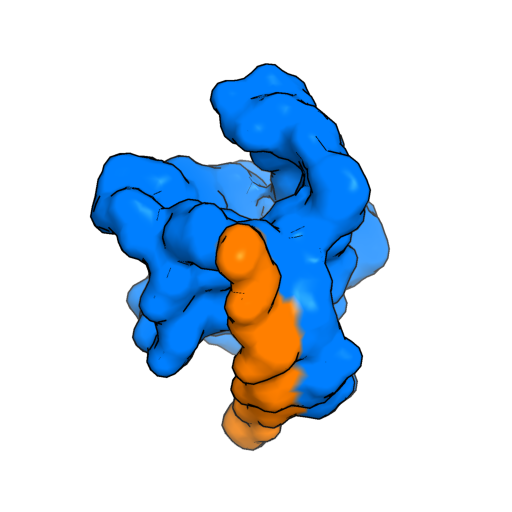O 1
ATOM 794 N N . ASP B 2 10 ? 5.064 -13.461 -16.540 1.00 36.80 296 ASP C N 1
ATOM 795 C CA . ASP B 2 10 ? 3.635 -13.646 -16.836 1.00 44.59 296 ASP C CA 1
ATOM 796 C C . ASP B 2 10 ? 2.989 -12.426 -17.491 1.00 45.50 296 ASP C C 1
ATOM 797 O O . ASP B 2 10 ? 3.293 -11.282 -17.136 1.00 45.13 296 ASP C O 1
#

CATH classification: 3.30.740.10

Nearest PDB structures (foldseek):
  3brl-assembly1_A-2  TM=1.011E+00  e=3.044E-18  Drosophila melanogaster
  4d07-assembly1_A-2  TM=1.008E+00  e=4.182E-17  Homo sapiens
  7y8w-assembly4_R  TM=9.950E-01  e=5.435E-17  Caenorhabditis elegans
  2pg1-assembly3_C  TM=9.993E-01  e=1.452E-16  Drosophila melanogaster
  3rjs-assembly1_A-2  TM=9.713E-01  e=4.991E-15  Toxoplasma gondii

Radius of gyration: 12.0 Å; Cα contacts (8 Å, |Δi|>4): 188; chains: 2; bounding box: 28×28×28 Å

Foldseek 3Di:
DPWDKFWDDFQADVVVVVVLLVQLVVLVVVDDDQVSSQVSSQVVCCVVVNDDKGKGKAQDDDDDDDADGNFWTWIDTHNMIMTMGHDD/DDDDDDDDDD